Protein AF-A0A530AE43-F1 (afdb_monomer_lite)

Secondary structure (DSSP, 8-state):
----TTHHHHHHHHHHHTTT-HHHHHHHHHHHHHHHHHHHHHHHH-TT--HHHHHHHHHHHHHHHHHHHHHHHHHHHHHHHTTS--------------

Sequence (98 aa):
IDFVSGAGYVGIAVALMGRLHPVGIVLAAILFGMLYQGGAELAFEMPAISRDMIVIIQGLVILFAGALEHMFRPYIQALFASVSPKSVGMQAVKGTGA

Foldseek 3Di:
DDDPVCPVVLLVLLCVLLVVPPVSSVVSVVVLVCLQVVLVVCVVVPVVRDPVNSVVVSVVCSVCSVVCVVVCVVVVVVVVVVVDDPPDDDPPDPPDDD

Structure (mmCIF, N/CA/C/O backbone):
data_AF-A0A530AE43-F1
#
_entry.id   AF-A0A530AE43-F1
#
loop_
_atom_site.group_PDB
_atom_site.id
_atom_site.type_symbol
_atom_site.label_atom_id
_atom_site.label_alt_id
_atom_site.label_comp_id
_atom_site.label_asym_id
_atom_site.label_entity_id
_atom_site.label_seq_id
_atom_site.pdbx_PDB_ins_code
_atom_site.Cartn_x
_atom_site.Cartn_y
_atom_site.Cartn_z
_atom_site.occupancy
_atom_site.B_iso_or_equiv
_atom_site.auth_seq_id
_atom_site.auth_comp_id
_atom_site.auth_asym_id
_atom_site.auth_atom_id
_atom_site.pdbx_PDB_model_num
ATOM 1 N N . ILE A 1 1 ? 5.912 -25.364 -12.100 1.00 40.12 1 ILE A N 1
ATOM 2 C CA . ILE A 1 1 ? 5.003 -24.642 -11.178 1.00 40.12 1 ILE A CA 1
ATOM 3 C C . ILE A 1 1 ? 5.893 -23.742 -10.349 1.00 40.12 1 ILE A C 1
ATOM 5 O O . ILE A 1 1 ? 6.397 -24.166 -9.317 1.00 40.12 1 ILE A O 1
ATOM 9 N N . ASP A 1 2 ? 6.203 -22.565 -10.881 1.00 56.28 2 ASP A N 1
ATOM 10 C CA . ASP A 1 2 ? 7.021 -21.595 -10.165 1.00 56.28 2 ASP A CA 1
ATOM 11 C C . ASP A 1 2 ? 6.124 -20.940 -9.122 1.00 56.28 2 ASP A C 1
ATOM 13 O O . ASP A 1 2 ? 5.214 -20.175 -9.441 1.00 56.28 2 ASP A O 1
ATOM 17 N N . PHE A 1 3 ? 6.318 -21.324 -7.862 1.00 57.59 3 PHE A N 1
ATOM 18 C CA . PHE A 1 3 ? 5.759 -20.583 -6.741 1.00 57.59 3 PHE A CA 1
ATOM 19 C C . PHE A 1 3 ? 6.176 -19.122 -6.897 1.00 57.59 3 PHE A C 1
ATOM 21 O O . PHE A 1 3 ? 7.312 -18.861 -7.289 1.00 57.59 3 PHE A O 1
ATOM 28 N N . VAL A 1 4 ? 5.281 -18.178 -6.594 1.00 63.75 4 VAL A N 1
ATOM 29 C CA . VAL A 1 4 ? 5.607 -16.746 -6.621 1.00 63.75 4 VAL A CA 1
ATOM 30 C C . VAL A 1 4 ? 6.733 -16.503 -5.614 1.00 63.75 4 VAL A C 1
ATOM 32 O O . VAL A 1 4 ? 6.498 -16.331 -4.414 1.00 63.75 4 VAL A O 1
ATOM 35 N N . SER A 1 5 ? 7.979 -16.572 -6.084 1.00 69.19 5 SER A N 1
ATOM 36 C CA . SER A 1 5 ? 9.155 -16.447 -5.238 1.00 69.19 5 SER A CA 1
ATOM 37 C C . SER A 1 5 ? 9.146 -15.040 -4.658 1.00 69.19 5 SER A C 1
A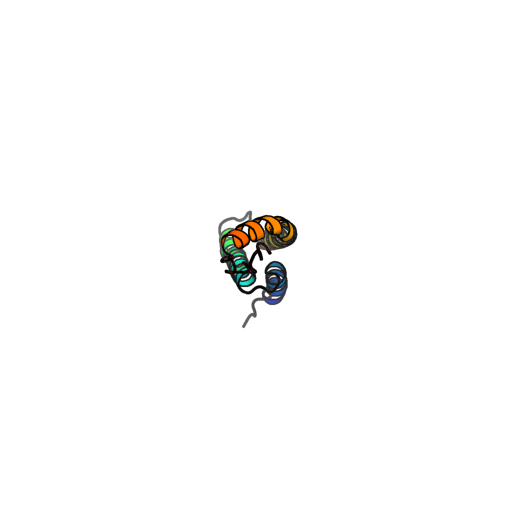TOM 39 O O . SER A 1 5 ? 9.130 -14.066 -5.407 1.00 69.19 5 SER A O 1
ATOM 41 N N . GLY A 1 6 ? 9.098 -14.929 -3.332 1.00 69.94 6 GLY A N 1
ATOM 42 C CA . GLY A 1 6 ? 9.036 -13.642 -2.637 1.00 69.94 6 GLY A CA 1
ATOM 43 C C . GLY A 1 6 ? 7.645 -13.210 -2.164 1.00 69.94 6 GLY A C 1
ATOM 44 O O . GLY A 1 6 ? 7.578 -12.347 -1.292 1.00 69.94 6 GLY A O 1
ATOM 45 N N . ALA A 1 7 ? 6.547 -13.847 -2.602 1.00 79.06 7 ALA A N 1
ATOM 46 C CA . ALA A 1 7 ? 5.209 -13.505 -2.094 1.00 79.06 7 ALA A CA 1
ATOM 47 C C . ALA A 1 7 ? 5.079 -13.736 -0.579 1.00 79.06 7 ALA A C 1
ATOM 49 O O . ALA A 1 7 ? 4.460 -12.936 0.115 1.00 79.06 7 ALA A O 1
ATOM 50 N N . GLY A 1 8 ? 5.714 -14.789 -0.048 1.00 83.38 8 GLY A N 1
ATOM 51 C CA . GLY A 1 8 ? 5.740 -15.057 1.393 1.00 83.38 8 GLY A CA 1
ATOM 52 C C . GLY A 1 8 ? 6.468 -13.972 2.196 1.00 83.38 8 GLY A C 1
ATOM 53 O O . GLY A 1 8 ? 5.958 -13.520 3.215 1.00 83.38 8 GLY A O 1
ATOM 54 N N . TYR A 1 9 ? 7.622 -13.501 1.712 1.00 84.44 9 TYR A N 1
ATOM 55 C CA . TYR A 1 9 ? 8.401 -12.440 2.365 1.00 84.44 9 TYR A CA 1
ATOM 56 C C . TYR A 1 9 ? 7.652 -11.100 2.364 1.00 84.44 9 TYR A C 1
ATOM 58 O O . TYR A 1 9 ? 7.519 -10.458 3.406 1.00 84.44 9 TYR A O 1
ATOM 66 N N . VAL A 1 10 ? 7.086 -10.719 1.216 1.00 85.69 10 VAL A N 1
ATOM 67 C CA . VAL A 1 10 ? 6.266 -9.505 1.091 1.00 85.69 10 VAL A CA 1
ATOM 68 C C . VAL A 1 10 ? 4.997 -9.612 1.943 1.00 85.69 10 VAL A C 1
ATOM 70 O O . VAL A 1 10 ? 4.616 -8.648 2.602 1.00 85.69 10 VAL A O 1
ATOM 73 N N . GLY A 1 11 ? 4.378 -10.794 2.007 1.00 88.25 11 GLY A N 1
ATOM 74 C CA . GLY A 1 11 ? 3.197 -11.052 2.831 1.00 88.25 11 GLY A CA 1
ATOM 75 C C . GLY A 1 11 ? 3.428 -10.812 4.325 1.00 88.25 11 GLY A C 1
ATOM 76 O O . GLY A 1 11 ? 2.551 -10.265 4.992 1.00 88.25 11 GLY A O 1
ATOM 77 N N . ILE A 1 12 ? 4.617 -11.138 4.843 1.00 89.00 12 ILE A N 1
ATOM 78 C CA . ILE A 1 12 ? 4.991 -10.836 6.235 1.00 89.00 12 ILE A CA 1
ATOM 79 C C . ILE A 1 12 ? 5.020 -9.320 6.460 1.00 89.00 12 ILE A C 1
ATOM 81 O O . ILE A 1 12 ? 4.428 -8.829 7.421 1.00 89.00 12 ILE A O 1
ATOM 85 N N . ALA A 1 13 ? 5.655 -8.564 5.560 1.00 88.44 13 ALA A N 1
ATOM 86 C CA . ALA A 1 13 ? 5.724 -7.108 5.673 1.00 88.44 13 ALA A CA 1
ATOM 87 C C . ALA A 1 13 ? 4.337 -6.449 5.584 1.00 88.44 13 ALA A C 1
ATOM 89 O O . ALA A 1 13 ? 4.013 -5.571 6.383 1.00 88.44 13 ALA A O 1
ATOM 90 N N . VAL A 1 14 ? 3.490 -6.918 4.665 1.00 89.88 14 VAL A N 1
ATOM 91 C CA . VAL A 1 14 ? 2.102 -6.458 4.498 1.00 89.88 14 VAL A CA 1
ATOM 92 C C . VAL A 1 14 ? 1.260 -6.756 5.745 1.00 89.88 14 VAL A C 1
ATOM 94 O O . VAL A 1 14 ? 0.484 -5.905 6.184 1.00 89.88 14 VAL A O 1
ATOM 97 N N . ALA A 1 15 ? 1.434 -7.929 6.361 1.00 89.44 15 ALA A N 1
ATOM 98 C CA . ALA A 1 15 ? 0.743 -8.291 7.598 1.00 89.44 15 ALA A CA 1
ATOM 99 C C . ALA A 1 15 ? 1.139 -7.390 8.781 1.00 89.44 15 ALA A C 1
ATOM 101 O O . ALA A 1 15 ? 0.274 -6.991 9.570 1.00 89.44 15 ALA A O 1
ATOM 102 N N . LEU A 1 16 ? 2.427 -7.040 8.879 1.00 87.56 16 LEU A N 1
ATOM 103 C CA . LEU A 1 16 ? 2.943 -6.122 9.897 1.00 87.56 16 LEU A CA 1
ATOM 104 C C . LEU A 1 16 ? 2.453 -4.686 9.669 1.00 87.56 16 LEU A C 1
ATOM 106 O O . LEU A 1 16 ? 1.956 -4.072 10.608 1.00 87.56 16 LEU A O 1
ATOM 110 N N . MET A 1 17 ? 2.488 -4.195 8.426 1.00 85.56 17 MET A N 1
ATOM 111 C CA . MET A 1 17 ? 1.917 -2.897 8.037 1.00 85.56 17 MET A CA 1
ATOM 112 C C . MET A 1 17 ? 0.416 -2.812 8.353 1.00 85.56 17 MET A C 1
ATOM 114 O O . MET A 1 17 ? -0.084 -1.773 8.776 1.00 85.56 17 MET A O 1
ATOM 118 N N . GLY A 1 18 ? -0.319 -3.913 8.176 1.00 84.94 18 GLY A N 1
ATOM 119 C CA . GLY A 1 18 ? -1.738 -4.002 8.512 1.00 84.94 18 GLY A CA 1
ATOM 120 C C . GLY A 1 18 ? -2.031 -4.121 10.011 1.00 84.94 18 GLY A C 1
ATOM 121 O O . GLY A 1 18 ? -3.205 -4.216 10.371 1.00 84.94 18 GLY A O 1
ATOM 122 N N . ARG A 1 19 ? -1.015 -4.151 10.890 1.00 85.75 19 ARG A N 1
ATOM 123 C CA . ARG A 1 19 ? -1.140 -4.377 12.345 1.00 85.75 19 ARG A CA 1
ATOM 124 C C . ARG A 1 19 ? -1.950 -5.627 12.723 1.00 85.75 19 ARG A C 1
ATOM 126 O O . ARG A 1 19 ? -2.651 -5.618 13.735 1.00 85.75 19 ARG A O 1
ATOM 133 N N . LEU A 1 20 ? -1.918 -6.677 11.901 1.00 82.44 20 LEU A N 1
ATOM 134 C CA . LEU A 1 20 ? -2.798 -7.853 12.030 1.00 82.44 20 LEU A CA 1
ATOM 135 C C . LEU A 1 20 ? -4.313 -7.553 11.910 1.00 82.44 20 LEU A C 1
ATOM 137 O O . LEU A 1 20 ? -5.136 -8.414 12.215 1.00 82.44 20 LEU A O 1
ATOM 141 N N . HIS A 1 21 ? -4.710 -6.363 11.445 1.00 86.38 21 HIS A N 1
ATOM 142 C CA . HIS A 1 21 ? -6.108 -6.022 11.195 1.00 86.38 21 HIS A CA 1
ATOM 143 C C . HIS A 1 21 ? -6.504 -6.392 9.754 1.00 86.38 21 HIS A C 1
ATOM 145 O O . HIS A 1 21 ? -5.881 -5.899 8.808 1.00 86.38 21 HIS A O 1
ATOM 151 N N . PRO A 1 22 ? -7.568 -7.191 9.540 1.00 88.25 22 PRO A N 1
ATOM 152 C CA . PRO A 1 22 ? -7.897 -7.741 8.222 1.00 88.25 22 PRO A CA 1
ATOM 153 C C . PRO A 1 22 ? -8.139 -6.656 7.167 1.00 88.25 22 PRO A C 1
ATOM 155 O O . PRO A 1 22 ? -7.676 -6.786 6.040 1.00 88.25 22 PRO A O 1
ATOM 158 N N . VAL A 1 23 ? -8.775 -5.540 7.537 1.00 89.31 23 VAL A N 1
ATOM 159 C CA . VAL A 1 23 ? -9.013 -4.425 6.601 1.00 89.31 23 VAL A CA 1
ATOM 160 C C . VAL A 1 23 ? -7.701 -3.771 6.152 1.00 89.31 23 VAL A C 1
ATOM 162 O O . VAL A 1 23 ? -7.545 -3.457 4.976 1.00 89.31 23 VAL A O 1
ATOM 165 N N . GLY A 1 24 ? -6.737 -3.601 7.065 1.00 88.06 24 GLY A N 1
ATOM 166 C CA . GLY A 1 24 ? -5.438 -3.008 6.733 1.00 88.06 24 GLY A CA 1
ATOM 167 C C . GLY A 1 24 ? -4.618 -3.926 5.830 1.00 88.06 24 GLY A C 1
ATOM 168 O O . GLY A 1 24 ? -4.040 -3.471 4.846 1.00 88.06 24 GLY A O 1
ATOM 169 N N . ILE A 1 25 ? -4.648 -5.230 6.118 1.00 90.50 25 ILE A N 1
ATOM 170 C CA . ILE A 1 25 ? -3.987 -6.261 5.310 1.00 90.50 25 ILE A CA 1
ATOM 171 C C . ILE A 1 25 ? -4.556 -6.290 3.890 1.00 90.50 25 ILE A C 1
ATOM 173 O O . ILE A 1 25 ? -3.783 -6.329 2.939 1.00 90.50 25 ILE A O 1
ATOM 177 N N . VAL A 1 26 ? -5.882 -6.239 3.724 1.00 93.00 26 VAL A N 1
ATOM 178 C CA . VAL A 1 26 ? -6.520 -6.260 2.395 1.00 93.00 26 VAL A CA 1
ATOM 179 C C . VAL A 1 26 ? -6.120 -5.037 1.569 1.00 93.00 26 VAL A C 1
ATOM 181 O O . VAL A 1 26 ? -5.711 -5.187 0.419 1.00 93.00 26 VAL A O 1
ATOM 184 N N . LEU A 1 27 ? -6.178 -3.835 2.151 1.00 91.19 27 LEU A N 1
ATOM 185 C CA . LEU A 1 27 ? -5.784 -2.606 1.453 1.00 91.19 27 LEU A CA 1
ATOM 186 C C . LEU A 1 27 ? -4.301 -2.624 1.057 1.00 91.19 27 LEU A C 1
ATOM 188 O O . LEU A 1 27 ? -3.957 -2.287 -0.077 1.00 91.19 27 LEU A O 1
ATOM 192 N N . ALA A 1 28 ? -3.429 -3.059 1.968 1.00 91.06 28 ALA A N 1
ATOM 193 C CA . ALA A 1 28 ? -2.004 -3.177 1.694 1.00 91.06 28 ALA A CA 1
ATOM 194 C C . ALA A 1 28 ? -1.715 -4.257 0.633 1.00 91.06 28 ALA A C 1
ATOM 196 O O . ALA A 1 28 ? -0.959 -4.004 -0.299 1.00 91.06 28 ALA A O 1
ATOM 197 N N . ALA A 1 29 ? -2.364 -5.422 0.686 1.00 91.06 29 ALA A N 1
ATOM 198 C CA . ALA A 1 29 ? -2.196 -6.474 -0.319 1.00 91.06 29 ALA A CA 1
ATOM 199 C C . ALA A 1 29 ? -2.600 -6.008 -1.729 1.00 91.06 29 ALA A C 1
ATOM 201 O O . ALA A 1 29 ? -1.903 -6.312 -2.697 1.00 91.06 29 ALA A O 1
ATOM 202 N N . ILE A 1 30 ? -3.677 -5.225 -1.843 1.00 92.75 30 ILE A N 1
ATOM 203 C CA . ILE A 1 30 ? -4.113 -4.636 -3.117 1.00 92.75 30 ILE A CA 1
ATOM 204 C C . ILE A 1 30 ? -3.056 -3.662 -3.653 1.00 92.75 30 ILE A C 1
ATOM 206 O O . ILE A 1 30 ? -2.680 -3.753 -4.822 1.00 92.75 30 ILE A O 1
ATOM 210 N N . LEU A 1 31 ? -2.531 -2.769 -2.807 1.00 90.88 31 LEU A N 1
ATOM 211 C CA . LEU A 1 31 ? -1.464 -1.840 -3.192 1.00 90.88 31 LEU A CA 1
ATOM 212 C C . LEU A 1 31 ? -0.220 -2.580 -3.699 1.00 90.88 31 LEU A C 1
ATOM 214 O O . LEU A 1 31 ? 0.313 -2.244 -4.755 1.00 90.88 31 LEU A O 1
ATOM 218 N N . PHE A 1 32 ? 0.228 -3.605 -2.973 1.00 88.81 32 PHE A N 1
ATOM 219 C CA . PHE A 1 32 ? 1.408 -4.381 -3.354 1.00 88.81 32 PHE A CA 1
ATOM 220 C C . PHE A 1 32 ? 1.188 -5.188 -4.634 1.00 88.81 32 PHE A C 1
ATOM 222 O O . PHE A 1 32 ? 2.093 -5.249 -5.468 1.00 88.81 32 PHE A O 1
ATOM 229 N N . GLY A 1 33 ? -0.011 -5.744 -4.831 1.00 89.19 33 GLY A N 1
ATOM 230 C CA . GLY A 1 33 ? -0.395 -6.396 -6.082 1.00 89.19 33 GLY A CA 1
ATOM 231 C C . GLY A 1 33 ? -0.360 -5.433 -7.270 1.00 89.19 33 GLY A C 1
ATOM 232 O O . GLY A 1 33 ? 0.220 -5.761 -8.305 1.00 89.19 33 GLY A O 1
ATOM 233 N N . MET A 1 34 ? -0.895 -4.218 -7.101 1.00 90.12 34 MET A N 1
ATOM 234 C CA . MET A 1 34 ? -0.844 -3.173 -8.130 1.00 90.12 34 MET A CA 1
ATOM 235 C C . MET A 1 34 ? 0.587 -2.725 -8.436 1.00 90.12 34 MET A C 1
ATOM 237 O O . MET A 1 34 ? 0.933 -2.583 -9.603 1.00 90.12 34 MET A O 1
ATOM 241 N N . LEU A 1 35 ? 1.440 -2.544 -7.425 1.00 89.56 35 LEU A N 1
ATOM 242 C CA . LEU A 1 35 ? 2.841 -2.164 -7.638 1.00 89.56 35 LEU A CA 1
ATOM 243 C C . LEU A 1 35 ? 3.642 -3.261 -8.339 1.00 89.56 35 LEU A C 1
ATOM 245 O O . LEU A 1 35 ? 4.480 -2.956 -9.181 1.00 89.56 35 LEU A O 1
ATOM 249 N N . TYR A 1 36 ? 3.394 -4.526 -8.004 1.00 86.38 36 TYR A N 1
ATOM 250 C CA . TYR A 1 36 ? 4.087 -5.642 -8.637 1.00 86.38 36 TYR A CA 1
ATOM 251 C C . TYR A 1 36 ? 3.669 -5.803 -10.102 1.00 86.38 36 TYR A C 1
ATOM 253 O O . TYR A 1 36 ? 4.521 -5.790 -10.987 1.00 86.38 36 TYR A O 1
ATOM 261 N N . GLN A 1 37 ? 2.362 -5.899 -10.363 1.00 87.69 37 GLN A N 1
ATOM 262 C CA . GLN A 1 37 ? 1.854 -6.137 -11.714 1.00 87.69 37 GLN A CA 1
ATOM 263 C C . GLN A 1 37 ? 1.954 -4.884 -12.594 1.00 87.69 37 GLN A C 1
ATOM 265 O O . GLN A 1 37 ? 2.422 -4.961 -13.724 1.00 87.69 37 GLN A O 1
ATOM 270 N N . GLY A 1 38 ? 1.568 -3.720 -12.066 1.00 86.94 38 GLY A N 1
ATOM 271 C CA . GLY A 1 38 ? 1.662 -2.444 -12.777 1.00 86.94 38 GLY A CA 1
ATOM 272 C C . GLY A 1 38 ? 3.104 -1.972 -12.954 1.00 86.94 38 GLY A C 1
ATOM 273 O O . GLY A 1 38 ? 3.449 -1.430 -13.997 1.00 86.94 38 GLY A O 1
ATOM 274 N N . GLY A 1 39 ? 3.977 -2.232 -11.977 1.00 84.88 39 GLY A N 1
ATOM 275 C CA . GLY A 1 39 ? 5.406 -1.967 -12.118 1.00 84.88 39 GLY A CA 1
ATOM 276 C C . GLY A 1 39 ? 6.061 -2.871 -13.160 1.00 84.88 39 GLY A C 1
ATOM 277 O O . GLY A 1 39 ? 6.913 -2.406 -13.911 1.00 84.88 39 GLY A O 1
ATOM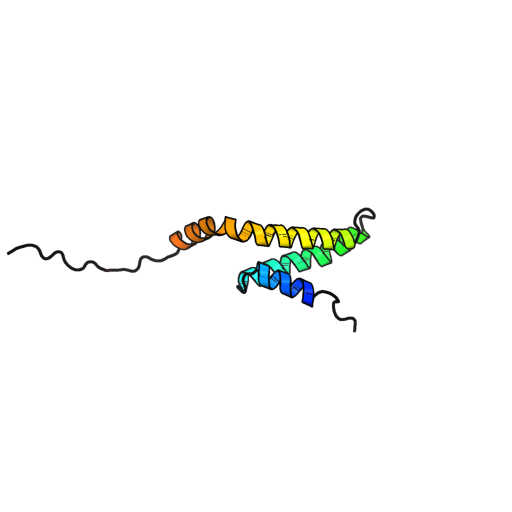 278 N N . ALA A 1 40 ? 5.668 -4.148 -13.228 1.00 83.69 40 ALA A N 1
ATOM 279 C CA . ALA A 1 40 ? 6.182 -5.068 -14.237 1.00 83.69 40 ALA A CA 1
ATOM 280 C C . ALA A 1 40 ? 5.838 -4.596 -15.656 1.00 83.69 40 ALA A C 1
ATOM 282 O O . ALA A 1 40 ? 6.731 -4.591 -16.496 1.00 83.69 40 ALA A O 1
ATOM 283 N N . GLU A 1 41 ? 4.603 -4.143 -15.894 1.00 84.38 41 GLU A N 1
ATOM 284 C CA . GLU A 1 41 ? 4.183 -3.562 -17.179 1.00 84.38 41 GLU A CA 1
ATOM 285 C C . GLU A 1 41 ? 5.009 -2.312 -17.529 1.00 84.38 41 GLU A C 1
ATOM 287 O O . GLU A 1 41 ? 5.583 -2.214 -18.612 1.00 84.38 41 GLU A O 1
ATOM 292 N N . LEU A 1 42 ? 5.178 -1.399 -16.565 1.00 82.56 42 LEU A N 1
ATOM 293 C CA . LEU A 1 42 ? 5.998 -0.194 -16.736 1.00 82.56 42 LEU A CA 1
ATOM 294 C C . LEU A 1 42 ? 7.466 -0.514 -17.041 1.00 82.56 42 LEU A C 1
ATOM 296 O O . LEU A 1 42 ? 8.094 0.199 -17.817 1.00 82.56 42 LEU A O 1
ATOM 300 N N . ALA A 1 43 ? 8.016 -1.580 -16.458 1.00 80.88 43 ALA A N 1
ATOM 301 C CA . ALA A 1 43 ? 9.382 -2.018 -16.735 1.00 80.88 43 ALA A CA 1
ATOM 302 C C . ALA A 1 43 ? 9.550 -2.618 -18.143 1.00 80.88 43 ALA A C 1
ATOM 304 O O . ALA A 1 43 ? 10.671 -2.689 -18.648 1.00 80.88 43 ALA A O 1
ATOM 305 N N . PHE A 1 44 ? 8.459 -3.056 -18.780 1.00 79.06 44 PHE A N 1
ATOM 306 C CA . PHE A 1 44 ? 8.472 -3.475 -20.182 1.00 79.06 44 PHE A CA 1
ATOM 307 C C . PHE A 1 44 ? 8.362 -2.282 -21.136 1.00 79.06 44 PHE A C 1
ATOM 309 O O . PHE A 1 44 ? 9.083 -2.240 -22.132 1.00 79.06 44 PHE A O 1
ATOM 316 N N . GLU A 1 45 ? 7.499 -1.309 -20.836 1.00 79.62 45 GLU A N 1
ATOM 317 C CA . GLU A 1 45 ? 7.285 -0.139 -21.701 1.00 79.62 45 GLU A CA 1
ATOM 318 C C . GLU A 1 45 ? 8.384 0.928 -21.568 1.00 79.62 45 GLU A C 1
ATOM 320 O O . GLU A 1 45 ? 8.709 1.617 -22.538 1.00 79.62 45 GLU A O 1
ATOM 325 N N . MET A 1 46 ? 8.978 1.075 -20.380 1.00 77.62 46 MET A N 1
ATOM 326 C CA . MET A 1 46 ? 9.977 2.099 -20.078 1.00 77.62 46 MET A CA 1
ATOM 327 C C . MET A 1 46 ? 11.331 1.451 -19.740 1.00 77.62 46 MET A C 1
ATOM 329 O O . MET A 1 46 ? 11.534 1.020 -18.606 1.00 77.62 46 MET A O 1
ATOM 333 N N . PRO A 1 47 ? 12.324 1.471 -20.654 1.00 73.62 47 PRO A N 1
ATOM 334 C CA . PRO A 1 47 ? 13.646 0.866 -20.428 1.00 73.62 47 PRO A CA 1
ATOM 335 C C . PRO A 1 47 ? 14.428 1.455 -19.244 1.00 73.62 47 PRO A C 1
ATOM 337 O O . PRO A 1 47 ? 15.379 0.850 -18.759 1.00 73.62 47 PRO A O 1
ATOM 340 N N . ALA A 1 48 ? 14.050 2.655 -18.791 1.00 78.25 48 ALA A N 1
ATOM 341 C CA . ALA A 1 48 ? 14.639 3.313 -17.629 1.00 78.25 48 ALA A CA 1
ATOM 342 C C . ALA A 1 48 ? 14.155 2.733 -16.287 1.00 78.25 48 ALA A C 1
ATOM 344 O O . ALA A 1 48 ? 14.766 3.014 -15.257 1.00 78.25 48 ALA A O 1
ATOM 345 N N . ILE A 1 49 ? 13.070 1.949 -16.275 1.00 79.94 49 ILE A N 1
ATOM 346 C CA . ILE A 1 49 ? 12.501 1.354 -15.064 1.00 79.94 49 ILE A CA 1
ATOM 347 C C . ILE A 1 49 ? 12.827 -0.137 -15.043 1.00 79.94 49 ILE A C 1
ATOM 349 O O . ILE A 1 49 ? 12.315 -0.917 -15.835 1.00 79.94 49 ILE A O 1
ATOM 353 N N . SER A 1 50 ? 13.684 -0.547 -14.109 1.00 84.00 50 SER A N 1
ATOM 354 C CA . SER A 1 50 ? 14.024 -1.955 -13.892 1.00 84.00 50 SER A CA 1
ATOM 355 C C . SER A 1 50 ? 13.193 -2.573 -12.762 1.00 84.00 50 SER A C 1
ATOM 357 O O . SER A 1 50 ? 12.658 -1.872 -11.898 1.00 84.00 50 SER A O 1
ATOM 359 N N . ARG A 1 51 ? 13.117 -3.913 -12.719 1.00 80.94 51 ARG A N 1
ATOM 360 C CA . ARG A 1 51 ? 12.427 -4.635 -11.630 1.00 80.94 51 ARG A CA 1
ATOM 361 C C . ARG A 1 51 ? 13.014 -4.342 -10.252 1.00 80.94 51 ARG A C 1
ATOM 363 O O . ARG A 1 51 ? 12.260 -4.246 -9.288 1.00 80.94 51 ARG A O 1
ATOM 370 N N . ASP A 1 52 ? 14.325 -4.139 -10.167 1.00 86.25 52 ASP A N 1
ATOM 371 C CA . ASP A 1 52 ? 14.996 -3.794 -8.911 1.00 86.25 52 ASP A CA 1
ATOM 372 C C . ASP A 1 52 ? 14.485 -2.458 -8.356 1.00 86.25 52 ASP A C 1
ATOM 374 O O . ASP A 1 52 ? 14.304 -2.303 -7.149 1.00 86.25 52 ASP A O 1
ATOM 378 N N . MET A 1 53 ? 14.150 -1.514 -9.239 1.00 87.62 53 MET A N 1
ATOM 379 C CA . MET A 1 53 ? 13.571 -0.229 -8.855 1.00 87.62 53 MET A CA 1
ATOM 380 C C . MET A 1 53 ? 12.179 -0.392 -8.226 1.00 87.62 53 MET A C 1
ATOM 382 O O . MET A 1 53 ? 11.871 0.272 -7.237 1.00 87.62 53 MET A O 1
ATOM 386 N N . ILE A 1 54 ? 11.358 -1.317 -8.739 1.00 85.50 54 ILE A N 1
ATOM 387 C CA . ILE A 1 54 ? 10.038 -1.642 -8.167 1.00 85.50 54 ILE A CA 1
ATOM 388 C C . ILE A 1 54 ? 10.195 -2.195 -6.748 1.00 85.50 54 ILE A C 1
ATOM 390 O O . ILE A 1 54 ? 9.467 -1.786 -5.844 1.00 85.50 54 ILE A O 1
ATOM 394 N N . VAL A 1 55 ? 11.164 -3.090 -6.532 1.00 87.62 55 VAL A N 1
ATOM 395 C CA . VAL A 1 55 ? 11.445 -3.666 -5.205 1.00 87.62 55 VAL A CA 1
ATOM 396 C C . VAL A 1 55 ? 11.891 -2.581 -4.221 1.00 87.62 55 VAL A C 1
ATOM 398 O O . VAL A 1 55 ? 11.436 -2.561 -3.076 1.00 87.62 55 VAL A O 1
ATOM 401 N N . ILE A 1 56 ? 12.715 -1.628 -4.666 1.00 91.12 56 ILE A N 1
ATOM 402 C CA . ILE A 1 56 ? 13.114 -0.474 -3.848 1.00 91.12 56 ILE A CA 1
ATOM 403 C C . ILE A 1 56 ? 11.893 0.380 -3.481 1.00 91.12 56 ILE A C 1
ATOM 405 O O . ILE A 1 56 ? 11.720 0.722 -2.310 1.00 91.12 56 ILE A O 1
ATOM 409 N N . ILE A 1 57 ? 11.014 0.682 -4.443 1.00 91.00 57 ILE A N 1
ATOM 410 C CA . ILE A 1 57 ? 9.772 1.432 -4.195 1.00 91.00 57 ILE A CA 1
ATOM 411 C C . ILE A 1 57 ? 8.893 0.697 -3.178 1.00 91.00 57 ILE A C 1
ATOM 413 O O . ILE A 1 57 ? 8.402 1.321 -2.239 1.00 91.00 57 ILE A O 1
ATOM 417 N N . GLN A 1 58 ? 8.732 -0.621 -3.309 1.00 90.12 58 GLN A N 1
ATOM 418 C CA . GLN A 1 58 ? 7.998 -1.429 -2.333 1.00 90.12 58 GLN A CA 1
ATOM 419 C C . GLN A 1 58 ? 8.616 -1.316 -0.932 1.00 90.12 58 GLN A C 1
ATOM 421 O O . GLN A 1 58 ? 7.888 -1.090 0.032 1.00 90.12 58 GLN A O 1
ATOM 426 N N . GLY A 1 59 ? 9.944 -1.382 -0.809 1.00 90.44 59 GLY A N 1
ATOM 427 C CA . GLY A 1 59 ? 10.647 -1.166 0.461 1.00 90.44 59 GLY A CA 1
ATOM 428 C C . GLY A 1 59 ? 10.397 0.219 1.070 1.00 90.44 59 GLY A C 1
ATOM 429 O O . GLY A 1 59 ? 10.126 0.330 2.267 1.00 90.44 59 GLY A O 1
ATOM 430 N N . LEU A 1 60 ? 10.414 1.273 0.249 1.00 92.06 60 LEU A N 1
ATOM 431 C CA . LEU A 1 60 ? 10.106 2.640 0.686 1.00 92.06 60 LEU A CA 1
ATOM 432 C C . LEU A 1 60 ? 8.651 2.783 1.142 1.00 92.06 60 LEU A C 1
ATOM 434 O O . LEU A 1 60 ? 8.387 3.439 2.149 1.00 92.06 60 LEU A O 1
ATOM 438 N N . VAL A 1 61 ? 7.711 2.141 0.446 1.00 89.19 61 VAL A N 1
ATOM 439 C CA . VAL A 1 61 ? 6.300 2.106 0.851 1.00 89.19 61 VAL A CA 1
ATOM 440 C C . VAL A 1 61 ? 6.147 1.440 2.218 1.00 89.19 61 VAL A C 1
ATOM 442 O O . VAL A 1 61 ? 5.438 1.988 3.057 1.00 89.19 61 VAL A O 1
ATOM 445 N N . ILE A 1 62 ? 6.837 0.323 2.485 1.00 88.50 62 ILE A N 1
ATOM 446 C CA . ILE A 1 62 ? 6.823 -0.332 3.811 1.00 88.50 62 ILE A CA 1
ATOM 447 C C . ILE A 1 62 ? 7.365 0.619 4.878 1.00 88.50 62 ILE A C 1
ATOM 449 O O . ILE A 1 62 ? 6.748 0.779 5.932 1.00 88.50 62 ILE A O 1
ATOM 453 N N . LEU A 1 63 ? 8.500 1.267 4.600 1.00 88.12 63 LEU A N 1
ATOM 454 C CA . LEU A 1 63 ? 9.149 2.192 5.526 1.00 88.12 63 LEU A CA 1
ATOM 455 C C . LEU A 1 63 ? 8.227 3.363 5.888 1.00 88.12 63 LEU A C 1
ATOM 457 O O . L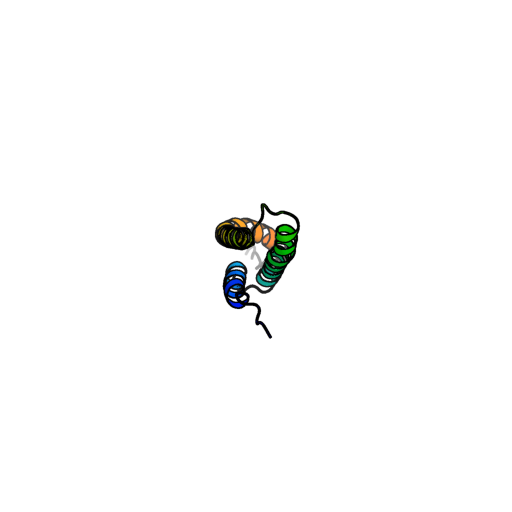EU A 1 63 ? 8.029 3.655 7.068 1.00 88.12 63 LEU A O 1
ATOM 461 N N . PHE A 1 64 ? 7.630 4.007 4.884 1.00 85.38 64 PHE A N 1
ATOM 462 C CA . PHE A 1 64 ? 6.712 5.118 5.106 1.00 85.38 64 PHE A CA 1
ATOM 463 C C . PHE A 1 64 ? 5.415 4.665 5.758 1.00 85.38 64 PHE A C 1
ATOM 465 O O . PHE A 1 64 ? 4.968 5.312 6.697 1.00 85.38 64 PHE A O 1
ATOM 472 N N . ALA A 1 65 ? 4.819 3.558 5.324 1.00 81.81 65 ALA A N 1
ATOM 473 C CA . ALA A 1 65 ? 3.590 3.062 5.923 1.00 81.81 65 ALA A CA 1
ATOM 474 C C . ALA A 1 65 ? 3.771 2.703 7.405 1.00 81.81 65 ALA A C 1
ATOM 476 O O . ALA A 1 65 ? 2.966 3.125 8.234 1.00 81.81 65 ALA A O 1
ATOM 477 N N . GLY A 1 66 ? 4.853 1.998 7.748 1.00 80.81 66 GLY A N 1
ATOM 478 C CA . GLY A 1 66 ? 5.179 1.672 9.137 1.00 80.81 66 GLY A CA 1
ATOM 479 C C . GLY A 1 66 ? 5.476 2.913 9.987 1.00 80.81 66 GLY A C 1
ATOM 480 O O . GLY A 1 66 ? 5.054 2.993 11.141 1.00 80.81 66 GLY A O 1
ATOM 481 N N . ALA A 1 67 ? 6.147 3.922 9.420 1.00 79.94 67 ALA A N 1
ATOM 482 C CA . ALA A 1 67 ? 6.423 5.179 10.119 1.00 79.94 67 ALA A CA 1
ATOM 483 C C . ALA A 1 67 ? 5.162 6.048 10.310 1.00 79.94 67 ALA A C 1
ATOM 485 O O . ALA A 1 67 ? 4.936 6.595 11.391 1.00 79.94 67 ALA A O 1
ATOM 486 N N . LEU A 1 68 ? 4.318 6.161 9.279 1.00 73.56 68 LEU A N 1
ATOM 487 C CA . LEU A 1 68 ? 3.103 6.982 9.287 1.00 73.56 68 LEU A CA 1
ATOM 488 C C . LEU A 1 68 ? 1.998 6.403 10.175 1.00 73.56 68 LEU A C 1
ATOM 490 O O . LEU A 1 68 ? 1.115 7.141 10.607 1.00 73.56 68 LEU A O 1
ATOM 494 N N . GLU A 1 69 ? 2.046 5.114 10.503 1.00 71.75 69 GLU A N 1
ATOM 495 C CA . GLU A 1 69 ? 1.083 4.457 11.389 1.00 71.75 69 GLU A CA 1
ATOM 496 C C . GLU A 1 69 ? 0.901 5.193 12.732 1.00 71.75 69 GLU A C 1
ATOM 498 O O . GLU A 1 69 ? -0.222 5.367 13.217 1.00 71.75 69 GLU A O 1
ATOM 503 N N . HIS A 1 70 ? 1.990 5.713 13.306 1.00 67.06 70 HIS A N 1
ATOM 504 C CA . HIS A 1 70 ? 1.939 6.491 14.548 1.00 67.06 70 HIS A CA 1
ATOM 505 C C . HIS A 1 70 ? 1.320 7.886 14.358 1.00 67.06 70 HIS A C 1
ATOM 507 O O . HIS A 1 70 ? 0.807 8.465 15.316 1.00 67.06 70 HIS A O 1
ATOM 513 N N . MET A 1 71 ? 1.301 8.402 13.127 1.00 65.62 71 MET A N 1
ATOM 514 C CA . MET A 1 71 ? 0.736 9.704 12.769 1.00 65.62 71 MET A CA 1
ATOM 515 C C . MET A 1 71 ? -0.790 9.660 12.589 1.00 65.62 71 MET A C 1
ATOM 517 O O . MET A 1 71 ? -1.467 10.653 12.850 1.00 65.62 71 MET A O 1
ATOM 52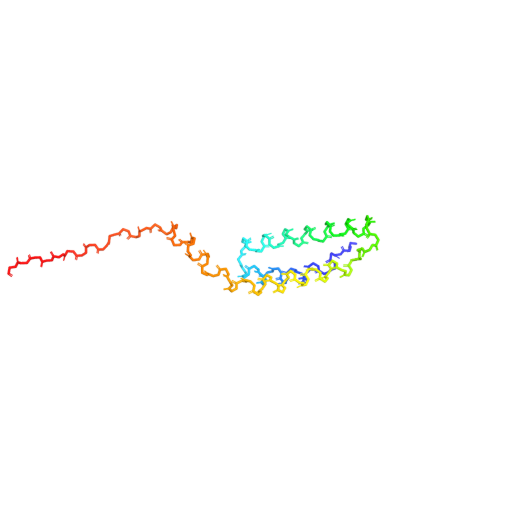1 N N . PHE A 1 72 ? -1.362 8.511 12.209 1.00 64.50 72 PHE A N 1
ATOM 522 C CA . PHE A 1 72 ? -2.812 8.362 11.998 1.00 64.50 72 PHE A CA 1
ATOM 523 C C . PHE A 1 72 ? -3.622 8.169 13.289 1.00 64.50 72 PHE A C 1
ATOM 525 O O . PHE A 1 72 ? -4.838 8.363 13.287 1.00 64.50 72 PHE A O 1
ATOM 532 N N . ARG A 1 73 ? -2.970 7.831 14.410 1.00 66.62 73 ARG A N 1
ATOM 533 C CA . ARG A 1 73 ? -3.610 7.580 15.717 1.00 66.62 73 ARG A CA 1
ATOM 534 C C . ARG A 1 73 ? -4.583 8.682 16.179 1.00 66.62 73 ARG A C 1
ATOM 536 O O . ARG A 1 73 ? -5.721 8.333 16.492 1.00 66.62 73 ARG A O 1
ATOM 543 N N . PRO A 1 74 ? -4.206 9.977 16.204 1.00 65.06 74 PRO A N 1
ATOM 544 C CA . PRO A 1 74 ? -5.127 11.041 16.612 1.00 65.06 74 PRO A CA 1
ATOM 545 C C . PRO A 1 74 ? -6.277 11.251 15.612 1.00 65.06 74 PRO A C 1
ATOM 547 O O . PRO A 1 74 ? -7.406 11.512 16.021 1.00 65.06 74 PRO A O 1
ATOM 550 N N . TYR A 1 75 ? -6.027 11.071 14.312 1.00 65.00 75 TYR A N 1
ATOM 551 C CA . TYR A 1 75 ? -7.035 11.257 13.263 1.00 65.00 75 TYR A CA 1
ATOM 552 C C . TYR A 1 75 ? -8.109 10.165 13.281 1.00 65.00 75 TYR A C 1
ATOM 554 O O . TYR A 1 75 ? -9.299 10.464 13.200 1.00 65.00 75 TYR A O 1
ATOM 562 N N . ILE A 1 76 ? -7.708 8.901 13.444 1.00 69.19 76 ILE A N 1
ATOM 563 C CA . I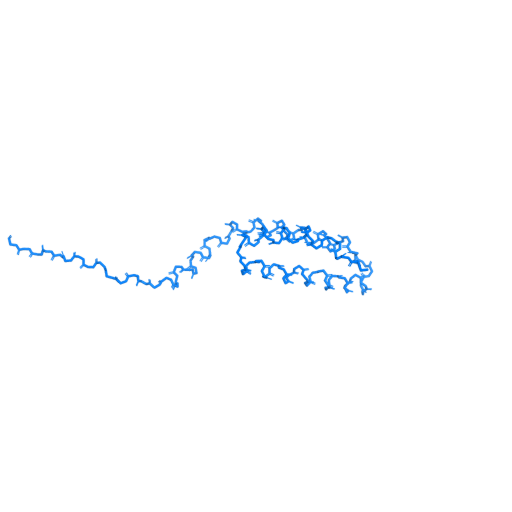LE A 1 76 ? -8.643 7.770 13.504 1.00 69.19 76 ILE A CA 1
ATOM 564 C C . ILE A 1 76 ? -9.468 7.818 14.798 1.00 69.19 76 ILE A C 1
ATOM 566 O O . ILE A 1 76 ? -10.658 7.523 14.766 1.00 69.19 76 ILE A O 1
ATOM 570 N N . GLN A 1 77 ? -8.880 8.242 15.923 1.00 69.12 77 GLN A N 1
ATOM 571 C CA . GLN A 1 77 ? -9.616 8.430 17.181 1.00 69.12 77 GLN A CA 1
ATOM 572 C C . GLN A 1 77 ? -10.658 9.547 17.085 1.00 69.12 77 GLN A C 1
ATOM 574 O O . GLN A 1 77 ? -11.772 9.369 17.573 1.00 69.12 77 GLN A O 1
ATOM 579 N N . ALA A 1 78 ? -10.339 10.661 16.419 1.00 66.81 78 ALA A N 1
ATOM 580 C CA . ALA A 1 78 ? -11.302 11.733 16.176 1.00 66.81 78 ALA A CA 1
ATOM 581 C C . ALA A 1 78 ? -12.475 11.266 15.292 1.00 66.81 78 ALA A C 1
ATOM 583 O O . ALA A 1 78 ? -13.631 11.579 15.576 1.00 66.81 78 ALA A O 1
ATOM 584 N N . LEU A 1 79 ? -12.187 10.463 14.264 1.00 70.00 79 LEU A N 1
ATOM 585 C CA . LEU A 1 79 ? -13.193 9.862 13.383 1.00 70.00 79 LEU A CA 1
ATOM 586 C C . LEU A 1 79 ? -14.034 8.771 14.065 1.00 70.00 79 LEU A C 1
ATOM 588 O O . LEU A 1 79 ? -15.211 8.643 13.762 1.00 70.00 79 LEU A O 1
ATOM 592 N N . PHE A 1 80 ? -13.474 7.992 14.992 1.00 68.25 80 PHE A N 1
ATOM 593 C CA . PHE A 1 80 ? -14.244 6.996 15.751 1.00 68.25 80 PHE A CA 1
ATOM 594 C C . PHE A 1 80 ? -15.051 7.618 16.897 1.00 68.25 80 PHE A C 1
ATOM 596 O O . PHE A 1 80 ? -16.140 7.138 17.211 1.00 68.25 80 PHE A O 1
ATOM 603 N N . ALA A 1 81 ? -14.569 8.707 17.503 1.00 66.19 81 ALA A N 1
ATOM 604 C CA . ALA A 1 81 ? -15.302 9.432 18.540 1.00 66.19 81 ALA A CA 1
ATOM 605 C C . ALA A 1 81 ? -16.610 10.048 18.014 1.00 66.19 81 ALA A C 1
ATOM 607 O O . ALA A 1 81 ? -17.567 10.168 18.776 1.00 66.19 81 ALA A O 1
ATOM 608 N N . SER A 1 82 ? -16.684 10.383 16.721 1.00 66.88 82 SER A N 1
ATOM 609 C CA . SER A 1 82 ? -17.924 10.850 16.088 1.00 66.88 82 SER A CA 1
ATOM 610 C C . SER A 1 82 ? -18.921 9.725 15.772 1.00 66.88 82 SER A C 1
ATOM 612 O O . SER A 1 82 ? -20.084 10.016 15.500 1.00 66.88 82 SER A O 1
ATOM 614 N N . VAL A 1 83 ? -18.500 8.455 15.849 1.00 68.19 83 VAL A N 1
ATOM 615 C CA . VAL A 1 83 ? -19.327 7.273 15.536 1.00 68.19 83 VAL A CA 1
ATOM 616 C C . VAL A 1 83 ? -19.728 6.484 16.792 1.00 68.19 83 VAL A C 1
ATOM 618 O O . VAL A 1 83 ? -20.667 5.694 16.731 1.00 68.19 83 VAL A O 1
ATOM 621 N N . SER A 1 84 ? -19.098 6.720 17.951 1.00 61.38 84 SER A N 1
ATOM 622 C CA . SER A 1 84 ? -19.544 6.132 19.224 1.00 61.38 84 SER A CA 1
ATOM 623 C C . SER A 1 84 ? -20.945 6.647 19.591 1.00 61.38 84 SER A C 1
ATOM 625 O O . SER A 1 84 ? -21.097 7.835 19.902 1.00 61.38 84 SER A O 1
ATOM 627 N N . PRO A 1 85 ? -21.987 5.792 19.605 1.00 53.50 85 PRO A N 1
ATOM 628 C CA . PRO A 1 85 ? -23.292 6.187 20.100 1.00 53.50 85 PRO A CA 1
ATOM 629 C C . PRO A 1 85 ? -23.143 6.467 21.592 1.00 53.50 85 PRO A C 1
ATOM 631 O O . PRO A 1 85 ? -22.618 5.638 22.335 1.00 53.50 85 PRO A O 1
ATOM 634 N N . LYS A 1 86 ? -23.610 7.639 22.032 1.00 50.69 86 LYS A N 1
ATOM 635 C CA . LYS A 1 86 ? -23.824 7.954 23.448 1.00 50.69 86 LYS A CA 1
ATOM 636 C C . LYS A 1 86 ? -24.411 6.731 24.156 1.00 50.69 86 LYS A C 1
ATOM 638 O O . LYS A 1 86 ? -25.559 6.370 23.903 1.00 50.69 86 LYS A O 1
ATOM 643 N N . SER A 1 87 ? -23.650 6.134 25.071 1.00 53.91 87 SER A N 1
ATOM 644 C CA . SER A 1 87 ? -24.206 5.253 26.090 1.00 53.91 87 SER A CA 1
ATOM 645 C C . SER A 1 87 ? -25.187 6.082 26.912 1.00 53.91 87 SER A C 1
ATOM 647 O O . SER A 1 87 ? -24.810 6.973 27.677 1.00 53.91 87 SER A O 1
ATOM 649 N N . VAL A 1 88 ? -26.462 5.837 26.638 1.00 59.03 88 VAL A N 1
ATOM 650 C CA . VAL A 1 88 ? -27.623 6.383 27.322 1.00 59.03 88 VAL A CA 1
ATOM 651 C C . VAL A 1 88 ? -27.499 6.121 28.823 1.00 59.03 88 VAL A C 1
ATOM 653 O O . VAL A 1 88 ? -27.284 4.990 29.239 1.00 59.03 88 VAL A O 1
ATOM 656 N N . GLY A 1 89 ? -27.706 7.174 29.615 1.00 59.94 89 GLY A N 1
ATOM 657 C CA . GLY A 1 89 ? -28.285 7.059 30.950 1.00 59.94 89 GLY A CA 1
ATOM 658 C C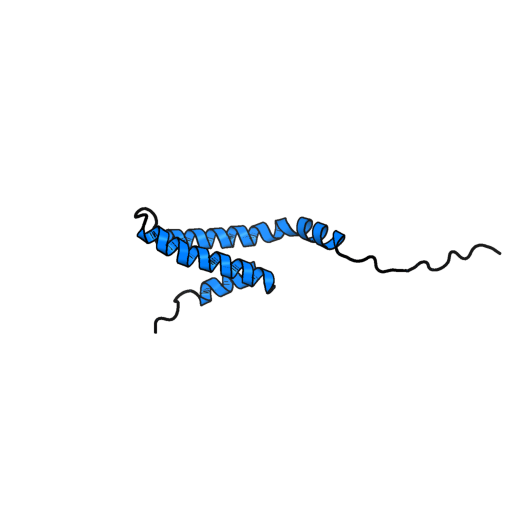 . GLY A 1 89 ? -27.343 6.659 32.083 1.00 59.94 89 GLY A C 1
ATOM 659 O O . GLY A 1 89 ? -27.318 5.513 32.506 1.00 59.94 89 GLY A O 1
ATOM 660 N N . MET A 1 90 ? -26.725 7.657 32.710 1.00 57.09 90 MET A N 1
ATOM 661 C CA . MET A 1 90 ? -26.580 7.636 34.167 1.00 57.09 90 MET A CA 1
ATOM 662 C C . MET A 1 90 ? -26.963 9.011 34.726 1.00 57.09 90 MET A C 1
ATOM 664 O O . MET A 1 90 ? -26.129 9.772 35.206 1.00 57.09 90 MET A O 1
ATOM 668 N N . GLN A 1 91 ? -28.254 9.350 34.632 1.00 56.59 91 GLN A N 1
ATOM 669 C CA . GLN A 1 91 ? -28.859 10.297 35.568 1.00 56.59 91 GLN A CA 1
ATOM 670 C C . GLN A 1 91 ? -29.228 9.513 36.830 1.00 56.59 91 GLN A C 1
ATOM 672 O O . GLN A 1 91 ? -30.371 9.106 37.017 1.00 56.59 91 GLN A O 1
ATOM 677 N N . ALA A 1 92 ? -28.243 9.275 37.695 1.00 60.88 92 ALA A N 1
ATOM 678 C CA . ALA A 1 92 ? -28.525 8.910 39.074 1.00 60.88 92 ALA A CA 1
ATOM 679 C C . ALA A 1 92 ? -28.905 10.199 39.819 1.00 60.88 92 ALA A C 1
ATOM 681 O O . ALA A 1 92 ? -28.051 10.961 40.262 1.00 60.88 92 ALA A O 1
ATOM 682 N N . VAL A 1 93 ? -30.214 10.463 39.796 1.00 59.28 93 VAL A N 1
ATOM 683 C CA . VAL A 1 93 ? -31.036 11.226 40.745 1.00 59.28 93 VAL A CA 1
ATOM 684 C C . VAL A 1 93 ? -30.261 12.156 41.685 1.00 59.28 93 VAL A C 1
ATOM 686 O O . VAL A 1 93 ? -29.689 11.751 42.694 1.00 59.28 93 VAL A O 1
ATOM 689 N N . LYS A 1 94 ? -30.367 13.453 41.392 1.00 60.84 94 LYS A N 1
ATOM 690 C CA . LYS A 1 94 ? -30.169 14.522 42.366 1.00 60.84 94 LYS A CA 1
ATOM 691 C C . LYS A 1 94 ? -31.291 14.399 43.404 1.00 60.84 94 LYS A C 1
ATOM 693 O O . LYS A 1 94 ? -32.412 14.839 43.163 1.00 60.84 94 LYS A O 1
ATOM 698 N N . GLY A 1 95 ? -30.997 13.745 44.524 1.00 53.81 95 GLY A N 1
ATOM 699 C CA . GLY A 1 95 ? -31.835 13.776 45.717 1.00 53.81 95 GLY A CA 1
ATOM 700 C C . GLY A 1 95 ? -31.822 15.185 46.298 1.00 53.81 95 GLY A C 1
ATOM 701 O O . GLY A 1 95 ? -30.952 15.536 47.089 1.00 53.81 95 GLY A O 1
ATOM 702 N N . THR A 1 96 ? -32.752 16.010 45.834 1.00 58.59 96 THR A N 1
ATOM 703 C CA . THR A 1 96 ? -33.122 17.280 46.452 1.00 58.59 96 THR A CA 1
ATOM 704 C C . THR A 1 96 ? -33.877 16.997 47.749 1.00 58.59 96 THR A C 1
ATOM 706 O O . THR A 1 96 ? -34.918 16.355 47.703 1.00 58.59 96 THR A O 1
ATOM 709 N N . GLY A 1 97 ? -33.354 17.528 48.856 1.00 56.69 97 GLY A N 1
ATOM 710 C CA . GLY A 1 97 ? -34.101 18.139 49.961 1.00 56.69 97 GLY A CA 1
ATOM 711 C C . GLY A 1 97 ? -35.075 17.281 50.772 1.00 56.69 97 GLY A C 1
ATOM 712 O O . GLY A 1 97 ? -36.197 17.049 50.337 1.00 56.69 97 GLY A O 1
ATOM 713 N N . ALA A 1 98 ? -34.684 16.975 52.010 1.00 46.09 98 ALA A N 1
ATOM 714 C CA . ALA A 1 98 ? -35.389 17.363 53.240 1.00 46.09 98 ALA A CA 1
ATOM 715 C C . ALA A 1 98 ? -34.467 17.107 54.439 1.00 46.09 98 ALA A C 1
ATOM 717 O O . ALA A 1 98 ? -33.855 16.016 54.472 1.00 46.09 98 ALA A O 1
#

Radius of gyration: 22.98 Å; chains: 1; bounding box: 50×43×75 Å

pLDDT: mean 77.03, std 13.08, range [40.12, 93.0]